Protein AF-A0A8X7RCW9-F1 (afdb_monomer_lite)

pLDDT: mean 73.13, std 16.74, range [41.31, 95.25]

Foldseek 3Di:
DVVVVVVLVVCLPDPDPVSNVVSVVVVVVCVVVCVVVVVVVVVVVVCVVPVPPPPPPPPDDDDDDDDDDDDD

Secondary structure (DSSP, 8-state):
-HHHHHHHHHHH--SSHHHHHHHHHHHHHHHHHTHHHHHHHHHHHHHHHHS---------------------

Organism: Brassica carinata (NCBI:txid52824)

Sequence (72 aa):
MEELHEVTLQYLNCPDPKEAAARRQRVLISDAIGDMEEAASTIIAAAIRNAPQQPTVPQQQHQTLASNQTKS

Radius of gyration: 28.5 Å; chains: 1; bounding box: 46×40×82 Å

Structure (mmCIF, N/CA/C/O backbone):
data_AF-A0A8X7RCW9-F1
#
_entry.id   AF-A0A8X7RCW9-F1
#
loop_
_atom_site.group_PDB
_atom_site.id
_atom_site.type_symbol
_atom_site.label_atom_id
_atom_site.label_alt_id
_atom_site.label_comp_id
_atom_site.label_asym_id
_atom_site.label_entity_id
_atom_site.label_seq_id
_atom_site.pdbx_PDB_ins_code
_atom_site.Cartn_x
_atom_site.Cartn_y
_atom_site.Cartn_z
_atom_site.occupancy
_atom_site.B_iso_or_equiv
_atom_site.auth_seq_id
_atom_site.auth_comp_id
_atom_site.auth_asym_id
_atom_site.auth_atom_id
_atom_site.pdbx_PDB_model_num
ATOM 1 N N . MET A 1 1 ? -5.434 -8.576 7.512 1.00 68.88 1 MET A N 1
ATOM 2 C CA . MET A 1 1 ? -4.027 -8.235 7.204 1.00 68.88 1 MET A CA 1
ATOM 3 C C . MET A 1 1 ? -3.484 -9.089 6.068 1.00 68.88 1 MET A C 1
ATOM 5 O O . MET A 1 1 ? -2.930 -8.523 5.142 1.00 68.88 1 MET A O 1
ATOM 9 N N . GLU A 1 2 ? -3.688 -10.409 6.083 1.00 76.12 2 GLU A N 1
ATOM 10 C CA . GLU A 1 2 ? -3.215 -11.320 5.021 1.00 76.12 2 GLU A CA 1
ATOM 11 C C . GLU A 1 2 ? -3.814 -11.011 3.635 1.00 76.12 2 GLU A C 1
ATOM 13 O O . GLU A 1 2 ? -3.080 -10.814 2.677 1.00 76.12 2 GLU A O 1
ATOM 18 N N . GLU A 1 3 ? -5.127 -10.794 3.555 1.00 80.62 3 GLU A N 1
ATOM 19 C CA . GLU A 1 3 ? -5.820 -10.424 2.307 1.00 80.62 3 GLU A CA 1
ATOM 20 C C . GLU A 1 3 ? -5.316 -9.091 1.706 1.00 80.62 3 GLU A C 1
ATOM 22 O O . GLU A 1 3 ? -5.172 -8.933 0.496 1.00 80.62 3 GLU A O 1
ATOM 27 N N . LEU A 1 4 ? -4.957 -8.131 2.564 1.00 83.94 4 LEU A N 1
ATOM 28 C CA . LEU A 1 4 ? -4.333 -6.863 2.164 1.00 83.94 4 LEU A CA 1
ATOM 29 C C . LEU A 1 4 ? -2.937 -7.087 1.569 1.00 83.94 4 LEU A C 1
ATOM 31 O O . LEU A 1 4 ? -2.552 -6.420 0.605 1.00 83.94 4 LEU A O 1
ATOM 35 N N . HIS A 1 5 ? -2.188 -8.040 2.124 1.00 82.44 5 HIS A N 1
ATOM 36 C CA . HIS A 1 5 ? -0.885 -8.429 1.606 1.00 82.44 5 HIS A CA 1
ATOM 37 C C . HIS A 1 5 ? -1.015 -9.091 0.228 1.00 82.44 5 HIS A C 1
ATOM 39 O O . HIS A 1 5 ? -0.300 -8.714 -0.699 1.00 82.44 5 HIS A O 1
ATOM 45 N N . GLU A 1 6 ? -1.983 -9.990 0.048 1.00 88.94 6 GLU A N 1
ATOM 46 C CA . GLU A 1 6 ? -2.254 -10.638 -1.240 1.00 88.94 6 GLU A CA 1
ATOM 47 C C . GLU A 1 6 ? -2.643 -9.632 -2.332 1.00 88.94 6 GLU A C 1
ATOM 49 O O . GLU A 1 6 ? -2.091 -9.659 -3.436 1.00 88.94 6 GLU A O 1
ATOM 54 N N . VAL A 1 7 ? -3.525 -8.680 -2.016 1.00 87.62 7 VAL A N 1
ATOM 55 C CA . VAL A 1 7 ? -3.903 -7.606 -2.948 1.00 87.62 7 VAL A CA 1
ATOM 56 C C . VAL A 1 7 ? -2.707 -6.710 -3.276 1.00 87.62 7 VAL A C 1
ATOM 58 O O . VAL A 1 7 ? -2.540 -6.307 -4.428 1.00 87.62 7 VAL A O 1
ATOM 61 N N . THR A 1 8 ? -1.828 -6.440 -2.307 1.00 88.19 8 THR A N 1
ATOM 62 C CA . THR A 1 8 ? -0.596 -5.670 -2.538 1.00 88.19 8 THR A CA 1
ATOM 63 C C . THR A 1 8 ? 0.345 -6.409 -3.487 1.00 88.19 8 THR A C 1
ATOM 65 O O . THR A 1 8 ? 0.846 -5.812 -4.439 1.00 88.19 8 THR A O 1
ATOM 68 N N . LEU A 1 9 ? 0.534 -7.720 -3.311 1.00 90.00 9 LEU A N 1
ATOM 69 C CA . LEU A 1 9 ? 1.331 -8.541 -4.228 1.00 90.00 9 LEU A CA 1
ATOM 70 C C . LEU A 1 9 ? 0.754 -8.526 -5.647 1.00 90.00 9 LEU A C 1
ATOM 72 O O . LEU A 1 9 ? 1.495 -8.368 -6.619 1.00 90.00 9 LEU A O 1
ATOM 76 N N . GLN A 1 10 ? -0.569 -8.623 -5.776 1.00 92.69 10 GLN A N 1
ATOM 77 C CA . GLN A 1 10 ? -1.236 -8.583 -7.074 1.00 92.69 10 GLN A CA 1
ATOM 78 C C . GLN A 1 10 ? -1.139 -7.202 -7.734 1.00 92.69 10 GLN A C 1
ATOM 80 O O . GLN A 1 10 ? -0.901 -7.099 -8.936 1.00 92.69 10 GLN A O 1
ATOM 85 N N . TYR A 1 11 ? -1.232 -6.133 -6.944 1.00 90.94 11 TYR A N 1
ATOM 86 C CA . TYR A 1 11 ? -1.031 -4.762 -7.396 1.00 90.94 11 TYR A CA 1
ATOM 87 C C . TYR A 1 11 ? 0.403 -4.511 -7.887 1.00 90.94 11 TYR A C 1
ATOM 89 O O . TYR A 1 11 ? 0.604 -3.836 -8.900 1.00 90.94 11 TYR A O 1
ATOM 97 N N . LEU A 1 12 ? 1.404 -5.074 -7.207 1.00 90.19 12 LEU A N 1
ATOM 98 C CA . LEU A 1 12 ? 2.816 -4.959 -7.581 1.00 90.19 12 LEU A CA 1
ATOM 99 C C . LEU A 1 12 ? 3.189 -5.797 -8.811 1.00 90.19 12 LEU A C 1
ATOM 101 O O . LEU A 1 12 ? 4.183 -5.488 -9.475 1.00 90.19 12 LEU A O 1
ATOM 105 N N . ASN A 1 13 ? 2.397 -6.819 -9.140 1.00 91.62 13 ASN A N 1
ATOM 106 C CA . ASN A 1 13 ? 2.601 -7.680 -10.300 1.00 91.62 13 ASN A CA 1
ATOM 107 C C . ASN A 1 13 ? 2.124 -7.002 -11.600 1.00 91.62 13 ASN A C 1
ATOM 109 O O . ASN A 1 13 ? 1.154 -7.415 -12.234 1.00 91.62 13 ASN A O 1
ATOM 113 N N . CYS A 1 14 ? 2.794 -5.912 -11.978 1.00 92.00 14 CYS A N 1
ATOM 114 C CA . CYS A 1 14 ? 2.565 -5.215 -13.240 1.00 92.00 14 CYS A CA 1
ATOM 115 C C . CYS A 1 14 ? 3.615 -5.642 -14.288 1.00 92.00 14 CYS A C 1
ATOM 117 O O . CYS A 1 14 ? 4.807 -5.610 -13.976 1.00 92.00 14 CYS A O 1
ATOM 119 N N . PRO A 1 15 ? 3.214 -5.996 -15.527 1.00 92.56 15 PRO A N 1
ATOM 120 C CA . PRO A 1 15 ? 4.154 -6.363 -16.592 1.00 92.56 15 PRO A 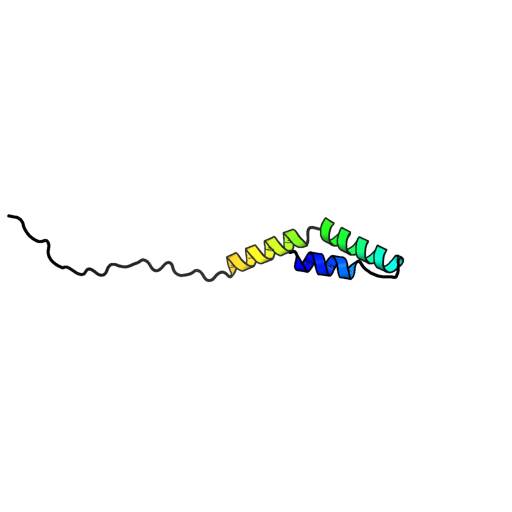CA 1
ATOM 121 C C . PRO A 1 15 ? 5.060 -5.211 -17.043 1.00 92.56 15 PRO A C 1
ATOM 123 O O . PRO A 1 15 ? 6.155 -5.453 -17.547 1.00 92.56 15 PRO A O 1
ATOM 126 N N . ASP A 1 16 ? 4.606 -3.963 -16.891 1.00 95.25 16 ASP A N 1
ATOM 127 C CA . ASP A 1 16 ? 5.402 -2.792 -17.243 1.00 95.25 16 ASP A CA 1
ATOM 128 C C . ASP A 1 16 ? 6.412 -2.483 -16.121 1.00 95.25 16 ASP A C 1
ATOM 130 O O . ASP A 1 16 ? 6.020 -2.261 -14.970 1.00 95.25 16 ASP A O 1
ATOM 134 N N . PRO A 1 17 ? 7.722 -2.443 -16.421 1.00 90.12 17 PRO A N 1
ATOM 135 C CA . PRO A 1 17 ? 8.750 -2.276 -15.399 1.00 90.12 17 PRO A CA 1
ATOM 136 C C . PRO A 1 17 ? 8.764 -0.876 -14.769 1.00 90.12 17 PRO A C 1
ATOM 138 O O . PRO A 1 17 ? 9.156 -0.747 -13.605 1.00 90.12 17 PRO A O 1
ATOM 141 N N . LYS A 1 18 ? 8.343 0.168 -15.497 1.00 92.81 18 LYS A N 1
ATOM 142 C CA . LYS A 1 18 ? 8.269 1.542 -14.976 1.00 92.81 18 LYS A CA 1
ATOM 143 C C . LYS A 1 18 ? 7.080 1.683 -14.038 1.00 92.81 18 LYS A C 1
ATOM 145 O O . LYS A 1 18 ? 7.233 2.209 -12.938 1.00 92.81 18 LYS A O 1
ATOM 150 N N . GLU A 1 19 ? 5.932 1.152 -14.438 1.00 93.56 19 GLU A N 1
ATOM 151 C CA . GLU A 1 19 ? 4.735 1.113 -13.604 1.00 93.56 19 GLU A CA 1
ATOM 152 C C . GLU A 1 19 ? 4.980 0.265 -12.351 1.00 93.56 19 G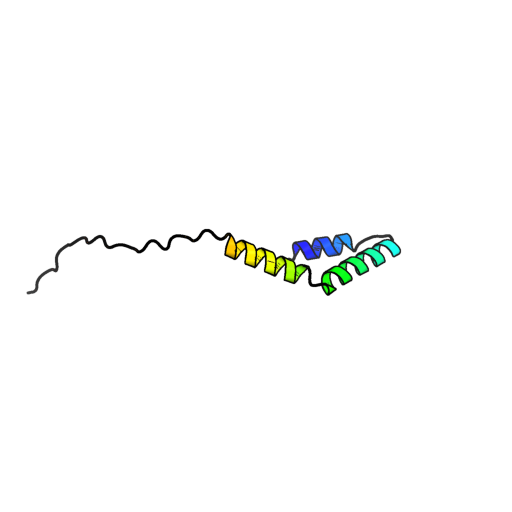LU A C 1
ATOM 154 O O . GLU A 1 19 ? 4.716 0.716 -11.240 1.00 93.56 19 GLU A O 1
ATOM 159 N N . ALA A 1 20 ? 5.590 -0.916 -12.480 1.00 90.69 20 ALA A N 1
ATOM 160 C CA . ALA A 1 20 ? 5.943 -1.745 -11.329 1.00 90.69 20 ALA A CA 1
ATOM 161 C C . ALA A 1 20 ? 6.883 -1.015 -10.350 1.00 90.69 20 ALA A C 1
ATOM 163 O O . ALA A 1 20 ? 6.722 -1.126 -9.133 1.00 90.69 20 ALA A O 1
ATOM 164 N N . ALA A 1 21 ? 7.854 -0.243 -10.853 1.00 89.62 21 ALA A N 1
ATOM 165 C CA . ALA A 1 21 ? 8.725 0.580 -10.015 1.00 89.62 21 ALA A CA 1
ATOM 166 C C . ALA A 1 21 ? 7.953 1.702 -9.301 1.00 89.62 21 ALA A C 1
ATOM 168 O O . ALA A 1 21 ? 8.092 1.850 -8.086 1.00 89.62 21 ALA A O 1
ATOM 169 N N . ALA A 1 22 ? 7.084 2.425 -10.013 1.00 93.50 22 ALA A N 1
ATOM 170 C CA . ALA A 1 22 ? 6.245 3.472 -9.432 1.00 93.50 22 ALA A CA 1
ATOM 171 C C . ALA A 1 22 ? 5.300 2.922 -8.348 1.00 93.50 22 ALA A C 1
ATOM 173 O O . ALA A 1 22 ? 5.132 3.529 -7.288 1.00 93.50 22 ALA A O 1
ATOM 174 N N . ARG A 1 23 ? 4.725 1.734 -8.571 1.00 94.56 23 ARG A N 1
ATOM 175 C CA . ARG A 1 23 ? 3.874 1.045 -7.592 1.00 94.56 23 ARG A CA 1
ATOM 176 C C . ARG A 1 23 ? 4.642 0.633 -6.344 1.00 94.56 23 ARG A C 1
ATOM 178 O O . ARG A 1 23 ? 4.160 0.888 -5.245 1.00 94.56 23 ARG A O 1
ATOM 185 N N . ARG A 1 24 ? 5.846 0.071 -6.502 1.00 91.69 24 ARG A N 1
ATOM 186 C CA . ARG A 1 24 ? 6.736 -0.249 -5.373 1.00 91.69 24 ARG A CA 1
ATOM 187 C C . ARG A 1 24 ? 7.098 0.995 -4.567 1.00 91.69 24 ARG A C 1
ATOM 189 O O . ARG A 1 24 ? 7.042 0.949 -3.345 1.00 91.69 24 ARG A O 1
ATOM 196 N N . GLN A 1 25 ? 7.415 2.105 -5.235 1.00 90.62 25 GLN A N 1
ATOM 197 C CA . GLN A 1 25 ? 7.702 3.371 -4.555 1.00 90.62 25 GLN A CA 1
ATOM 198 C C . GLN A 1 25 ? 6.496 3.885 -3.768 1.00 90.62 25 GLN A C 1
ATOM 200 O O . GLN A 1 25 ? 6.666 4.318 -2.636 1.00 90.62 25 GLN A O 1
ATOM 205 N N . ARG A 1 26 ? 5.282 3.803 -4.325 1.00 89.44 26 ARG A N 1
ATOM 206 C CA . ARG A 1 26 ? 4.060 4.176 -3.601 1.00 89.44 26 ARG A CA 1
ATOM 207 C C . ARG A 1 26 ? 3.846 3.340 -2.343 1.00 89.44 26 ARG A C 1
ATOM 209 O O . ARG A 1 26 ? 3.575 3.922 -1.305 1.00 89.44 26 ARG A O 1
ATOM 216 N N . VAL A 1 27 ? 3.993 2.017 -2.438 1.00 87.38 27 VAL A N 1
ATOM 217 C CA . VAL A 1 27 ? 3.855 1.119 -1.278 1.00 87.38 27 VAL A CA 1
ATOM 218 C C . VAL A 1 27 ? 4.901 1.458 -0.212 1.00 87.38 27 VAL A C 1
ATOM 220 O O . VAL A 1 27 ? 4.534 1.716 0.923 1.00 87.38 27 VAL A O 1
ATOM 223 N N . LEU A 1 28 ? 6.175 1.598 -0.595 1.00 86.44 28 LEU A N 1
ATOM 224 C CA . LEU A 1 28 ? 7.255 1.988 0.322 1.00 86.44 28 LEU A CA 1
ATOM 225 C C . LEU A 1 28 ? 7.016 3.334 1.014 1.00 86.44 28 LEU A C 1
ATOM 227 O O . LEU A 1 28 ? 7.343 3.478 2.186 1.00 86.44 28 LEU A O 1
ATOM 231 N N . ILE A 1 29 ? 6.485 4.328 0.297 1.00 86.12 29 ILE A N 1
ATOM 232 C CA . ILE A 1 29 ? 6.167 5.640 0.873 1.00 86.12 29 ILE A CA 1
ATOM 233 C C . ILE A 1 29 ? 5.023 5.507 1.881 1.00 86.12 29 ILE A C 1
ATOM 235 O O . ILE A 1 29 ? 5.141 6.028 2.983 1.00 86.12 29 ILE A O 1
ATOM 239 N N . SER A 1 30 ? 3.952 4.791 1.534 1.00 77.56 30 SER A N 1
ATOM 240 C CA . SER A 1 30 ? 2.835 4.539 2.451 1.00 77.56 30 SER A CA 1
ATOM 241 C C . SER A 1 30 ? 3.272 3.770 3.703 1.00 77.56 30 SER A C 1
ATOM 243 O O . SER A 1 30 ? 2.879 4.138 4.808 1.00 77.56 30 SER A O 1
ATOM 245 N N . ASP A 1 31 ? 4.144 2.769 3.552 1.00 78.56 31 ASP A N 1
ATOM 246 C CA . ASP A 1 31 ? 4.712 2.015 4.675 1.00 78.56 31 ASP A CA 1
ATOM 247 C C . ASP A 1 31 ? 5.612 2.906 5.550 1.00 78.56 31 ASP A C 1
ATOM 249 O O . ASP A 1 31 ? 5.545 2.857 6.775 1.00 78.56 31 ASP A O 1
ATOM 253 N N . ALA A 1 32 ? 6.436 3.763 4.934 1.00 75.00 32 ALA A N 1
ATOM 254 C CA . ALA A 1 32 ? 7.348 4.661 5.645 1.00 75.00 32 ALA A CA 1
ATOM 255 C C . ALA A 1 32 ? 6.632 5.791 6.400 1.00 75.00 32 ALA A C 1
ATOM 257 O O . ALA A 1 32 ? 7.157 6.283 7.398 1.00 75.00 32 ALA A O 1
ATOM 258 N N . ILE A 1 33 ? 5.458 6.215 5.928 1.00 72.88 33 ILE A N 1
ATOM 259 C CA . ILE A 1 33 ? 4.627 7.212 6.612 1.00 72.88 33 ILE A CA 1
ATOM 260 C C . ILE A 1 33 ? 3.955 6.600 7.856 1.00 72.88 33 ILE A C 1
ATOM 262 O O . ILE A 1 33 ? 3.590 7.335 8.769 1.00 72.88 33 ILE A O 1
ATOM 266 N N . GLY A 1 34 ? 3.863 5.267 7.958 1.00 65.62 34 GLY A N 1
ATOM 267 C CA . GLY A 1 34 ? 3.185 4.608 9.078 1.00 65.62 34 GLY A CA 1
ATOM 268 C C . GLY A 1 34 ? 1.666 4.796 9.038 1.00 65.62 34 GLY A C 1
ATOM 269 O O . GLY A 1 34 ? 1.000 4.650 10.064 1.00 65.62 34 GLY A O 1
ATOM 270 N N . ASP A 1 35 ? 1.111 5.099 7.855 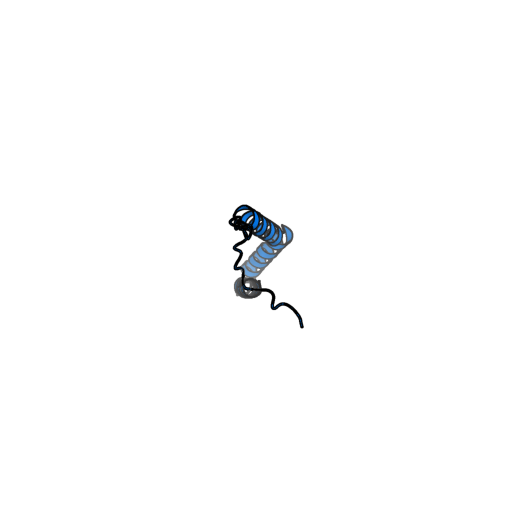1.00 62.72 35 ASP A N 1
ATOM 271 C CA . ASP A 1 35 ? -0.326 5.319 7.635 1.00 62.72 35 ASP A CA 1
ATOM 272 C C . ASP A 1 35 ? -1.158 4.126 8.127 1.00 62.72 35 ASP A C 1
ATOM 274 O O . ASP A 1 35 ? -2.302 4.285 8.548 1.00 62.72 35 ASP A O 1
ATOM 278 N N . MET A 1 36 ? -0.591 2.916 8.096 1.00 65.50 36 MET A N 1
ATOM 279 C CA . MET A 1 36 ? -1.282 1.707 8.529 1.00 65.50 36 MET A CA 1
ATOM 280 C C . MET A 1 36 ? -1.416 1.644 10.057 1.00 65.50 36 MET A C 1
ATOM 282 O O . MET A 1 36 ? -2.519 1.417 10.558 1.00 65.50 36 MET A O 1
ATOM 286 N N . GLU A 1 37 ? -0.342 1.900 10.807 1.00 68.44 37 GLU A N 1
ATOM 287 C CA . GLU A 1 37 ? -0.369 2.001 12.269 1.00 68.44 37 GLU A CA 1
ATOM 288 C C . GLU A 1 37 ? -1.187 3.206 12.762 1.00 68.44 37 GLU A C 1
ATOM 290 O O . GLU A 1 37 ? -1.929 3.078 13.743 1.00 68.44 37 GLU A O 1
ATOM 295 N N . GLU A 1 38 ? -1.104 4.360 12.093 1.00 69.12 38 GLU A N 1
ATOM 296 C CA . GLU A 1 38 ? -1.893 5.550 12.438 1.00 69.12 38 GLU A CA 1
ATOM 297 C C . GLU A 1 38 ? -3.388 5.327 12.172 1.00 69.12 38 GLU A C 1
ATOM 299 O O . GLU A 1 38 ? -4.230 5.600 13.039 1.00 69.12 38 GLU A O 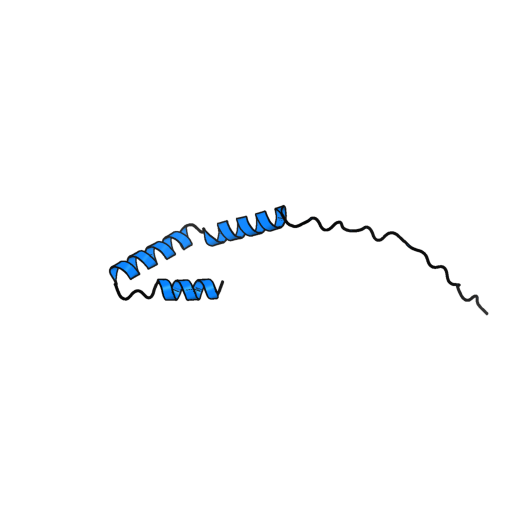1
ATOM 304 N N . ALA A 1 39 ? -3.742 4.776 11.007 1.00 68.38 39 ALA A N 1
ATOM 305 C CA . ALA A 1 39 ? -5.124 4.447 10.683 1.00 68.38 39 ALA A CA 1
ATOM 306 C C . ALA A 1 39 ? -5.670 3.367 11.624 1.00 68.38 39 ALA A C 1
ATOM 308 O O . ALA A 1 39 ? -6.788 3.510 12.122 1.00 68.38 39 ALA A O 1
ATOM 309 N N . ALA A 1 40 ? -4.885 2.331 11.946 1.00 74.06 40 ALA A N 1
ATOM 310 C CA . ALA A 1 40 ? -5.271 1.318 12.927 1.00 74.06 40 ALA A CA 1
ATOM 311 C C . ALA A 1 40 ? -5.502 1.937 14.314 1.00 74.06 40 ALA A C 1
ATOM 313 O O . ALA A 1 40 ? -6.534 1.682 14.937 1.00 74.06 40 ALA A O 1
ATOM 314 N N . SER A 1 41 ? -4.600 2.811 14.768 1.00 79.62 41 SER A N 1
ATOM 315 C CA . SER A 1 41 ? -4.740 3.531 16.041 1.00 79.62 41 SER A CA 1
ATOM 316 C C . SER A 1 41 ? -5.991 4.409 16.057 1.00 79.62 41 SER A C 1
ATOM 318 O O . SER A 1 41 ? -6.729 4.426 17.042 1.00 79.62 41 SER A O 1
ATOM 320 N N . THR A 1 42 ? -6.282 5.091 14.949 1.00 79.62 42 THR A N 1
ATOM 321 C CA . THR A 1 42 ? -7.457 5.957 14.806 1.00 79.62 42 THR A CA 1
ATOM 322 C C . THR A 1 42 ? -8.756 5.156 14.781 1.00 79.62 42 THR A C 1
ATOM 324 O O . THR A 1 42 ? -9.718 5.545 15.446 1.00 79.62 42 THR A O 1
ATOM 327 N N . ILE A 1 43 ? -8.792 4.026 14.071 1.00 81.75 43 ILE A N 1
ATOM 328 C CA . ILE A 1 43 ? -9.947 3.120 14.022 1.00 81.75 43 ILE A CA 1
ATOM 329 C C . ILE A 1 43 ? -10.204 2.517 15.404 1.00 81.75 43 ILE A C 1
ATOM 331 O O . ILE A 1 43 ? -11.342 2.547 15.866 1.00 81.75 43 ILE A O 1
ATOM 335 N N . ILE A 1 44 ? -9.168 2.037 16.099 1.00 83.62 44 ILE A N 1
ATOM 336 C CA . ILE A 1 44 ? -9.291 1.507 17.465 1.00 83.62 44 ILE A CA 1
ATOM 337 C C . ILE A 1 44 ? -9.773 2.605 18.418 1.00 83.62 44 ILE A C 1
ATOM 339 O O . ILE A 1 44 ? -10.726 2.393 19.164 1.00 83.62 44 ILE A O 1
ATOM 343 N N . ALA A 1 45 ? -9.189 3.804 18.366 1.00 81.25 45 ALA A N 1
ATOM 344 C CA . ALA A 1 45 ? -9.617 4.926 19.198 1.00 81.25 45 ALA A CA 1
ATOM 345 C C . ALA A 1 45 ? -11.068 5.346 18.907 1.00 81.25 45 ALA A C 1
ATOM 347 O O . ALA A 1 45 ? -11.828 5.639 19.829 1.00 81.25 45 ALA A O 1
ATOM 348 N N . ALA A 1 46 ? -11.484 5.360 17.639 1.00 81.31 46 ALA A N 1
ATOM 349 C CA . ALA A 1 46 ? -12.863 5.635 17.250 1.00 81.31 46 ALA A CA 1
ATOM 350 C C . ALA A 1 46 ? -13.820 4.525 17.704 1.00 81.31 46 ALA A C 1
ATOM 352 O O . ALA A 1 46 ? -14.895 4.837 18.206 1.00 81.31 46 ALA A O 1
ATOM 353 N N . ALA A 1 47 ? -13.421 3.258 17.598 1.00 81.25 47 ALA A N 1
ATOM 354 C CA . ALA A 1 47 ? -14.191 2.119 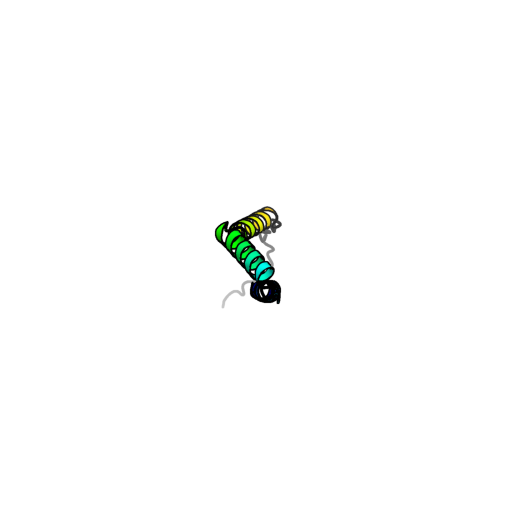18.081 1.00 81.25 47 ALA A CA 1
ATOM 355 C C . ALA A 1 47 ? -14.331 2.131 19.608 1.00 81.25 47 ALA A C 1
ATOM 357 O O . ALA A 1 47 ? -15.410 1.841 20.100 1.00 81.25 47 ALA A O 1
ATOM 358 N N . ILE A 1 48 ? -13.300 2.533 20.359 1.00 81.88 48 ILE A N 1
ATOM 359 C CA . ILE A 1 48 ? -13.379 2.727 21.817 1.00 81.88 48 ILE A CA 1
ATOM 360 C C . ILE A 1 48 ? -14.332 3.879 22.159 1.00 81.88 48 ILE A C 1
ATOM 362 O O . ILE A 1 48 ? -15.170 3.736 23.044 1.00 81.88 48 ILE A O 1
ATOM 366 N N . ARG A 1 49 ? -14.237 5.013 21.451 1.00 77.31 49 ARG A N 1
ATOM 367 C CA . ARG A 1 49 ? -15.127 6.170 21.661 1.00 77.31 49 ARG A CA 1
ATOM 368 C C . ARG A 1 49 ? -16.586 5.870 21.318 1.00 77.31 49 ARG A C 1
ATOM 370 O O . ARG A 1 49 ? -17.478 6.351 22.007 1.00 77.31 49 ARG A O 1
ATOM 377 N N . ASN A 1 50 ? -16.814 5.095 20.262 1.00 72.81 50 ASN A N 1
ATOM 378 C CA . ASN A 1 50 ? -18.145 4.756 19.761 1.00 72.81 50 ASN A CA 1
ATOM 379 C C . ASN A 1 50 ? -18.651 3.407 20.282 1.00 72.81 50 ASN A C 1
ATOM 381 O O . ASN A 1 50 ? -19.767 3.016 19.938 1.00 72.81 50 ASN A O 1
ATOM 385 N N . ALA A 1 51 ? -17.862 2.688 21.088 1.00 63.28 51 ALA A N 1
ATOM 386 C CA . ALA A 1 51 ? -18.322 1.483 21.750 1.00 63.28 51 ALA A CA 1
ATOM 387 C C . ALA A 1 51 ? -19.514 1.885 22.624 1.00 63.28 51 ALA A C 1
ATOM 389 O O . ALA A 1 51 ? -19.357 2.752 23.494 1.00 63.28 51 ALA A O 1
ATOM 390 N N . PRO A 1 52 ? -20.707 1.300 22.406 1.00 62.44 52 PRO A N 1
ATOM 391 C CA . PRO A 1 52 ? -21.818 1.540 23.302 1.00 62.44 52 PRO A CA 1
ATOM 392 C C . PRO A 1 52 ? -21.335 1.148 24.693 1.00 62.44 52 PRO A C 1
ATOM 394 O O . PRO A 1 52 ? -20.899 0.015 24.904 1.00 62.44 52 PRO A O 1
ATOM 397 N N . GLN A 1 53 ? -21.363 2.106 25.621 1.00 56.72 53 GLN A N 1
ATOM 398 C CA . GLN A 1 53 ? -21.256 1.818 27.041 1.00 56.72 53 GLN A CA 1
ATOM 399 C C . GLN A 1 53 ? -22.361 0.801 27.311 1.00 56.72 53 GLN A C 1
ATOM 401 O O . GLN A 1 53 ? -23.531 1.176 27.387 1.00 56.72 53 GLN A O 1
ATOM 406 N N . GLN A 1 54 ? -22.032 -0.492 27.353 1.00 48.25 54 GLN A N 1
ATOM 407 C CA . GLN A 1 54 ? -22.980 -1.443 27.890 1.00 48.25 54 GLN A CA 1
ATOM 408 C C . GLN A 1 54 ? -23.234 -0.957 29.312 1.00 48.25 54 GLN A C 1
ATOM 410 O O . GLN A 1 54 ? -22.268 -0.829 30.072 1.00 48.25 54 GLN A O 1
ATOM 415 N N . PRO A 1 55 ? -24.479 -0.612 29.678 1.00 46.91 55 PRO A N 1
ATOM 416 C CA . PRO A 1 55 ? -24.769 -0.363 31.067 1.00 46.91 55 PRO A CA 1
ATOM 417 C C . PRO A 1 55 ? -24.404 -1.655 31.790 1.00 46.91 55 PRO A C 1
ATOM 419 O O . PRO A 1 55 ? -25.008 -2.703 31.561 1.00 46.91 55 PRO A O 1
ATOM 422 N N . THR A 1 56 ? -23.378 -1.592 32.636 1.00 52.69 56 THR A N 1
ATOM 423 C CA . THR A 1 56 ? -23.189 -2.569 33.696 1.00 52.69 56 THR A CA 1
ATOM 424 C C . THR A 1 56 ? -24.455 -2.486 34.527 1.00 52.69 56 THR A C 1
ATOM 426 O O . THR A 1 56 ? -24.590 -1.594 35.362 1.00 52.69 56 THR A O 1
ATOM 429 N N . VAL A 1 57 ? -25.434 -3.336 34.228 1.00 52.75 57 VAL A N 1
ATOM 430 C CA . VAL A 1 57 ? -26.612 -3.502 35.068 1.00 52.75 57 VAL A CA 1
ATOM 431 C C . VAL A 1 57 ? -26.096 -3.941 36.439 1.00 52.75 57 VAL A C 1
ATOM 433 O O . VAL A 1 57 ? -25.517 -5.025 36.540 1.00 52.75 57 VAL A O 1
ATOM 436 N N . PRO A 1 58 ? -26.219 -3.125 37.504 1.00 46.84 58 PRO A N 1
ATOM 437 C CA . PRO A 1 58 ? -25.968 -3.640 38.835 1.00 46.84 58 PRO A CA 1
ATOM 438 C C . PRO A 1 58 ? -27.023 -4.718 39.073 1.00 46.84 58 PRO A C 1
ATOM 440 O O . PRO A 1 58 ? -28.223 -4.450 39.029 1.00 46.84 58 PRO A O 1
ATOM 443 N N . GLN A 1 59 ? -26.572 -5.957 39.254 1.00 46.34 59 GLN A N 1
ATOM 444 C CA . GLN A 1 59 ? -27.425 -7.100 39.545 1.00 46.34 59 GLN A CA 1
ATOM 445 C C . GLN A 1 59 ? -28.080 -6.881 40.921 1.00 46.34 59 GLN A C 1
ATOM 447 O O . GLN A 1 59 ? -27.552 -7.272 41.960 1.00 46.34 59 GLN A O 1
ATOM 452 N N . GLN A 1 60 ? -29.220 -6.187 40.939 1.00 46.75 60 GLN A N 1
ATOM 453 C CA . GLN A 1 60 ? -30.047 -6.025 42.126 1.00 46.75 60 GLN A CA 1
ATOM 454 C C . GLN A 1 60 ? -30.758 -7.346 42.435 1.00 46.75 60 GLN A C 1
ATOM 456 O O . GLN A 1 60 ? -31.639 -7.797 41.708 1.00 46.75 60 GLN A O 1
ATOM 461 N N . GLN A 1 61 ? -30.308 -7.953 43.532 1.00 52.56 61 GLN A N 1
ATOM 462 C CA . GLN A 1 61 ? -31.076 -8.699 44.528 1.00 52.56 61 GLN A CA 1
ATOM 463 C C . GLN A 1 61 ? -32.555 -8.954 44.180 1.00 52.56 61 GLN A C 1
ATOM 465 O O . GLN A 1 61 ? -33.397 -8.073 44.331 1.00 52.56 61 GLN A O 1
ATOM 470 N N . HIS A 1 62 ? -32.887 -10.209 43.875 1.00 41.31 62 HIS A N 1
ATOM 471 C CA . HIS A 1 62 ? -34.175 -10.775 44.270 1.00 41.31 62 HIS A CA 1
ATOM 472 C C . HIS A 1 62 ? -33.923 -12.012 45.132 1.00 41.31 62 HIS A C 1
ATOM 474 O O . HIS A 1 62 ? -33.403 -13.027 44.677 1.00 41.31 62 HIS A O 1
ATOM 480 N N . GLN A 1 63 ? -34.265 -11.869 46.413 1.00 52.62 63 GLN A N 1
ATOM 481 C CA . GLN A 1 63 ? -34.412 -12.951 47.378 1.00 52.62 63 GLN A CA 1
ATOM 482 C C . GLN A 1 63 ? -35.439 -13.966 46.871 1.00 52.62 63 GLN A C 1
ATOM 484 O O . GLN A 1 63 ? -36.531 -13.593 46.449 1.00 52.62 63 GLN A O 1
ATOM 489 N N . THR A 1 64 ? -35.145 -15.253 47.026 1.00 47.91 64 THR A N 1
ATOM 490 C CA . THR A 1 64 ? -36.191 -16.252 47.259 1.00 47.91 64 THR A CA 1
ATOM 491 C C . THR A 1 64 ? -35.784 -17.069 48.475 1.00 47.91 64 THR A C 1
ATOM 493 O O . THR A 1 64 ? -34.838 -17.851 48.456 1.00 47.91 64 THR A O 1
ATOM 496 N N . LEU A 1 65 ? -36.474 -16.779 49.574 1.00 52.84 65 LEU A N 1
ATOM 497 C CA . LEU A 1 65 ? -36.430 -17.498 50.835 1.00 52.84 65 LEU A CA 1
ATOM 498 C C . LEU A 1 65 ? -37.011 -18.901 50.620 1.00 52.84 65 LEU A C 1
ATOM 500 O O . LEU A 1 65 ? -38.182 -19.027 50.272 1.00 52.84 65 LEU A O 1
ATOM 504 N N . ALA A 1 66 ? -36.222 -19.943 50.871 1.00 48.41 66 ALA A N 1
ATOM 505 C CA . ALA A 1 66 ? -36.736 -21.278 51.164 1.00 48.41 66 ALA A CA 1
ATOM 506 C C . ALA A 1 66 ? -35.786 -22.000 52.130 1.00 48.41 66 ALA A C 1
ATOM 508 O O . ALA A 1 66 ? -34.856 -22.696 51.739 1.00 48.41 66 ALA A O 1
ATOM 509 N N . SER A 1 67 ? -36.059 -21.771 53.412 1.00 51.69 67 SER A N 1
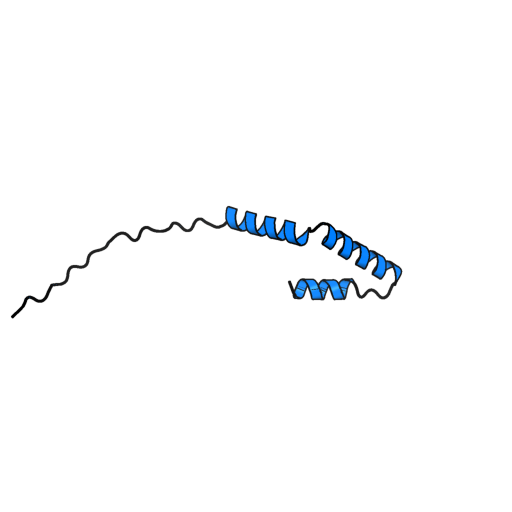ATOM 510 C CA . SER A 1 67 ? -36.015 -22.750 54.498 1.00 51.69 67 SER A CA 1
ATOM 511 C C . SER A 1 67 ? -34.776 -23.633 54.637 1.00 51.69 67 SER A C 1
ATOM 513 O O . SER A 1 67 ? -34.721 -24.796 54.250 1.00 51.69 67 SER A O 1
ATOM 515 N N . ASN A 1 68 ? -33.840 -23.065 55.378 1.00 48.28 68 ASN A N 1
ATOM 516 C CA . ASN A 1 68 ? -33.060 -23.664 56.452 1.00 48.28 68 ASN A CA 1
ATOM 517 C C . ASN A 1 68 ? -33.804 -24.869 57.075 1.00 48.28 68 ASN A C 1
ATOM 519 O O . ASN A 1 68 ? -34.739 -24.704 57.861 1.00 48.28 68 ASN A O 1
ATOM 523 N N . GLN A 1 69 ? -33.373 -26.083 56.736 1.00 49.75 69 GLN A N 1
ATOM 524 C CA . GLN A 1 69 ? -33.720 -27.285 57.485 1.00 49.75 69 GLN A CA 1
ATOM 525 C C . GLN A 1 69 ? -32.979 -27.248 58.825 1.00 49.75 69 GLN A C 1
ATOM 527 O O . GLN A 1 69 ? -31.751 -27.322 58.901 1.00 49.75 69 GLN A O 1
ATOM 532 N N . THR A 1 70 ? -33.762 -27.088 59.882 1.00 49.00 70 THR A N 1
ATOM 533 C CA . THR A 1 70 ? -33.360 -27.164 61.281 1.00 49.00 70 THR A CA 1
ATOM 534 C C . THR A 1 70 ? -33.087 -28.621 61.668 1.00 49.00 70 THR A C 1
ATOM 536 O O . THR A 1 70 ? -33.987 -29.449 61.649 1.00 49.00 70 THR A O 1
ATOM 539 N N . LYS A 1 71 ? -31.825 -28.902 62.005 1.00 51.66 71 LYS A N 1
ATOM 540 C CA . LYS A 1 71 ? -31.329 -29.703 63.143 1.00 51.66 71 LYS A CA 1
ATOM 541 C C . LYS A 1 71 ? -32.296 -30.721 63.790 1.00 51.66 71 LYS A C 1
ATOM 543 O O . LYS A 1 71 ? -33.238 -30.306 64.461 1.00 51.66 71 LYS A O 1
ATOM 548 N N . SER A 1 72 ? -31.914 -32.004 63.786 1.00 49.69 72 SER A N 1
ATOM 549 C CA . SER A 1 72 ? -31.749 -32.791 65.022 1.00 49.69 72 SER A CA 1
ATOM 550 C C . SER A 1 72 ? -30.852 -34.004 64.819 1.00 49.69 72 SER A C 1
ATOM 552 O O . SER A 1 72 ? -30.854 -34.554 63.699 1.00 49.69 72 SER A O 1
#